Protein AF-A0A5C7T5R3-F1 (afdb_monomer_lite)

Radius of gyration: 26.38 Å; chains: 1; bounding box: 64×57×65 Å

Foldseek 3Di:
DDPDPPPPPPPPVPPPDPLCQLVVLVVVLVVQLVVLVVVLVVVQPDDDDDPSNVVSVVVSVVSNVVSVVSSVVSCVVSDDDDDPVLVVQLVVQLVVLVVQVVVLCVVCPPDDDDPVRVVVSVVSVVVSVVSNVVSVPRD

Structure (mmCIF, N/CA/C/O backbone):
data_AF-A0A5C7T5R3-F1
#
_entry.id   AF-A0A5C7T5R3-F1
#
loop_
_atom_site.group_PDB
_atom_site.id
_atom_site.type_symbol
_atom_site.label_atom_id
_atom_site.label_alt_id
_atom_site.label_comp_id
_atom_site.label_asym_id
_atom_site.label_entity_id
_atom_site.label_seq_id
_atom_site.pdbx_PDB_ins_code
_atom_site.Cartn_x
_atom_site.Cartn_y
_atom_site.Cartn_z
_atom_site.occupancy
_atom_site.B_iso_or_equiv
_atom_site.auth_seq_id
_atom_site.auth_comp_id
_atom_site.auth_asym_id
_atom_site.auth_atom_id
_atom_site.pdbx_PDB_model_num
ATOM 1 N N . MET A 1 1 ? 30.930 -40.591 34.714 1.00 41.31 1 MET A N 1
ATOM 2 C CA . MET A 1 1 ? 31.687 -40.094 33.535 1.00 41.31 1 MET A CA 1
ATOM 3 C C . MET A 1 1 ? 30.887 -40.505 32.301 1.00 41.31 1 MET A C 1
ATOM 5 O O . MET A 1 1 ? 30.618 -41.684 32.199 1.00 41.31 1 MET A O 1
ATOM 9 N N . ASN A 1 2 ? 30.382 -39.694 31.371 1.00 38.47 2 ASN A N 1
ATOM 10 C CA . ASN A 1 2 ? 30.574 -38.295 30.992 1.00 38.47 2 ASN A CA 1
ATOM 11 C C . ASN A 1 2 ? 29.297 -37.845 30.241 1.00 38.47 2 ASN A C 1
ATOM 13 O O . ASN A 1 2 ? 29.101 -38.236 29.095 1.00 38.47 2 ASN A O 1
ATOM 17 N N . LEU A 1 3 ? 28.439 -37.033 30.865 1.00 42.25 3 LEU A N 1
ATOM 18 C CA . LEU A 1 3 ? 27.181 -36.516 30.289 1.00 42.25 3 LEU A CA 1
ATOM 19 C C . LEU A 1 3 ? 27.319 -35.041 29.856 1.00 42.25 3 LEU A C 1
ATOM 21 O O . LEU A 1 3 ? 26.404 -34.244 30.010 1.00 42.25 3 LEU A O 1
ATOM 25 N N . GLN A 1 4 ? 28.498 -34.651 29.358 1.00 46.28 4 GLN A N 1
ATOM 26 C CA . GLN A 1 4 ? 28.887 -33.234 29.255 1.00 46.28 4 GLN A CA 1
ATOM 27 C C . GLN A 1 4 ? 29.254 -32.742 27.846 1.00 46.28 4 GLN A C 1
ATOM 29 O O . GLN A 1 4 ? 29.712 -31.614 27.709 1.00 46.28 4 GLN A O 1
ATOM 34 N N . LYS A 1 5 ? 29.071 -33.541 26.783 1.00 45.97 5 LYS A N 1
ATOM 35 C CA . LYS A 1 5 ? 29.594 -33.189 25.443 1.00 45.97 5 LYS A CA 1
ATOM 36 C C . LYS A 1 5 ? 28.565 -32.854 24.357 1.00 45.97 5 LYS A C 1
ATOM 38 O O . LYS A 1 5 ? 28.975 -32.456 23.275 1.00 45.97 5 LYS A O 1
ATOM 43 N N . PHE A 1 6 ? 27.260 -32.922 24.624 1.00 46.34 6 PHE A N 1
ATOM 44 C CA . PHE A 1 6 ? 26.230 -32.664 23.598 1.00 46.34 6 PHE A CA 1
ATOM 45 C C . PHE A 1 6 ? 25.459 -31.345 23.772 1.00 46.34 6 PHE A C 1
ATOM 47 O O . PHE A 1 6 ? 24.388 -31.178 23.205 1.00 46.34 6 PHE A O 1
ATOM 54 N N . ALA A 1 7 ? 26.004 -30.386 24.525 1.00 45.97 7 ALA A N 1
ATOM 55 C CA . ALA A 1 7 ? 25.340 -29.107 24.807 1.00 45.97 7 ALA A CA 1
ATOM 56 C C . ALA A 1 7 ? 25.956 -27.894 24.077 1.00 45.97 7 ALA A C 1
ATOM 58 O O . ALA A 1 7 ? 25.742 -26.765 24.502 1.00 45.97 7 ALA A O 1
ATOM 59 N N . LEU A 1 8 ? 26.730 -28.092 23.001 1.00 43.97 8 LEU A N 1
ATOM 60 C CA . LEU A 1 8 ? 27.454 -26.993 22.332 1.00 43.97 8 LEU A CA 1
ATOM 61 C C . LEU A 1 8 ? 27.028 -26.688 20.886 1.00 43.97 8 LEU A C 1
ATOM 63 O O . LEU A 1 8 ? 27.616 -25.810 20.269 1.00 43.97 8 LEU A O 1
ATOM 67 N N . PHE A 1 9 ? 25.980 -27.325 20.354 1.00 43.81 9 PHE A N 1
ATOM 68 C CA . PHE A 1 9 ? 25.514 -27.060 18.978 1.00 43.81 9 PHE A CA 1
ATOM 69 C C . PHE A 1 9 ? 24.154 -26.354 18.861 1.00 43.81 9 PHE A C 1
ATOM 71 O O . PHE A 1 9 ? 23.656 -26.180 17.755 1.00 43.81 9 PHE A O 1
ATOM 78 N N . ALA A 1 10 ? 23.561 -25.889 19.966 1.00 44.78 10 ALA A N 1
ATOM 79 C CA . ALA A 1 10 ? 22.243 -25.236 19.940 1.00 44.78 10 ALA A CA 1
ATOM 80 C C . ALA A 1 10 ? 22.276 -23.701 20.099 1.00 44.78 10 ALA A C 1
ATOM 82 O O . ALA A 1 10 ? 21.223 -23.072 20.131 1.00 44.78 10 ALA A O 1
ATOM 83 N N . TRP A 1 11 ? 23.455 -23.074 20.193 1.00 44.53 11 TRP A N 1
ATOM 84 C CA . TRP A 1 11 ? 23.574 -21.626 20.448 1.00 44.53 11 TRP A CA 1
ATOM 85 C C . TRP A 1 11 ? 23.817 -20.758 19.205 1.00 44.53 11 TRP A C 1
ATOM 87 O O . TRP A 1 11 ? 23.849 -19.537 19.311 1.00 44.53 11 TRP A O 1
ATOM 97 N N . ALA A 1 12 ? 23.931 -21.351 18.014 1.00 43.50 12 ALA A N 1
ATOM 98 C CA . ALA A 1 12 ? 24.114 -20.583 16.779 1.00 43.50 12 ALA A CA 1
ATOM 99 C C . ALA A 1 12 ? 22.801 -20.018 16.195 1.00 43.50 12 ALA A C 1
ATOM 101 O O . ALA A 1 12 ? 22.849 -19.163 15.318 1.00 43.50 12 ALA A O 1
ATOM 102 N N . ALA A 1 13 ? 21.631 -20.445 16.685 1.00 46.66 13 ALA A N 1
ATOM 103 C CA . ALA A 1 13 ? 20.333 -19.991 16.168 1.00 46.66 13 ALA A CA 1
ATOM 104 C C . ALA A 1 13 ? 19.802 -18.699 16.827 1.00 46.66 13 ALA A C 1
ATOM 106 O O . ALA A 1 13 ? 18.785 -18.169 16.390 1.00 46.66 13 ALA A O 1
ATOM 107 N N . ALA A 1 14 ? 20.467 -18.184 17.869 1.00 43.00 14 ALA A N 1
ATOM 108 C CA . ALA A 1 14 ? 20.036 -16.983 18.598 1.00 43.00 14 ALA A CA 1
ATOM 109 C C . ALA A 1 14 ? 20.699 -15.684 18.108 1.00 43.00 14 ALA A C 1
ATOM 111 O O . ALA A 1 14 ? 20.299 -14.592 18.511 1.00 43.00 14 ALA A O 1
ATOM 112 N N . LEU A 1 15 ? 21.694 -15.777 17.223 1.00 44.06 15 LEU A N 1
ATOM 113 C CA . LEU A 1 15 ? 22.243 -14.608 16.551 1.00 44.06 15 LEU A CA 1
ATOM 114 C C . LEU A 1 15 ? 21.343 -14.314 15.359 1.00 44.06 15 LEU A C 1
ATOM 116 O O . LEU A 1 15 ? 21.524 -14.865 14.276 1.00 44.06 15 LEU A O 1
ATOM 120 N N . GLY A 1 16 ? 20.330 -13.480 15.595 1.00 45.44 16 GLY A N 1
ATOM 121 C CA . GLY A 1 16 ? 19.544 -12.852 14.545 1.00 45.44 16 GLY A CA 1
ATOM 122 C C . GLY A 1 16 ? 20.467 -12.051 13.635 1.00 45.44 16 GLY A C 1
ATOM 123 O O . GLY A 1 16 ? 20.648 -10.851 13.821 1.00 45.44 16 GLY A O 1
ATOM 124 N N . PHE A 1 17 ? 21.079 -12.722 12.662 1.00 43.69 17 PHE A N 1
ATOM 125 C CA . PHE A 1 17 ? 21.685 -12.046 11.536 1.00 43.69 17 PHE A CA 1
ATOM 126 C C . PHE A 1 17 ? 20.556 -11.281 10.843 1.00 43.69 17 PHE A C 1
ATOM 128 O O . PHE A 1 17 ? 19.528 -11.891 10.520 1.00 43.69 17 PHE A O 1
ATOM 135 N N . PRO A 1 18 ? 20.693 -9.960 10.635 1.00 47.03 18 PRO A N 1
ATOM 136 C CA . PRO A 1 18 ? 19.739 -9.238 9.812 1.00 47.03 18 PRO A CA 1
ATOM 137 C C . PRO A 1 18 ? 19.672 -9.966 8.471 1.00 47.03 18 PRO A C 1
ATOM 139 O O . PRO A 1 18 ? 20.711 -10.330 7.918 1.00 47.03 18 PRO A O 1
ATOM 142 N N . SER A 1 19 ? 18.466 -10.246 7.972 1.00 54.56 19 SER A N 1
ATOM 143 C CA . SER A 1 19 ? 18.321 -10.936 6.695 1.00 54.56 19 SER A CA 1
ATOM 144 C C . SER A 1 19 ? 18.967 -10.073 5.607 1.00 54.56 19 SER A C 1
ATOM 146 O O . SER A 1 19 ? 18.356 -9.125 5.113 1.00 54.56 19 SER A O 1
ATOM 148 N N . LEU A 1 20 ? 20.199 -10.403 5.211 1.00 58.34 20 LEU A N 1
AT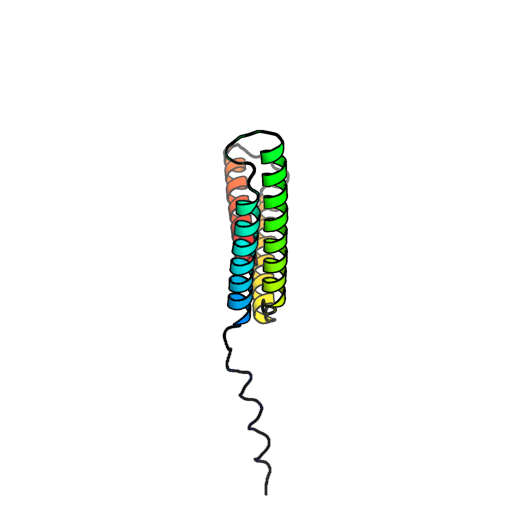OM 149 C CA . LEU A 1 20 ? 20.917 -9.755 4.104 1.00 58.34 20 LEU A CA 1
ATOM 150 C C . LEU A 1 20 ? 20.161 -9.901 2.769 1.00 58.34 20 LEU A C 1
ATOM 152 O O . LEU A 1 20 ? 20.496 -9.260 1.779 1.00 58.34 20 LEU A O 1
ATOM 156 N N . ALA A 1 21 ? 19.112 -10.723 2.754 1.00 61.84 21 ALA A N 1
ATOM 157 C CA . ALA A 1 21 ? 18.262 -10.985 1.614 1.00 61.84 21 ALA A CA 1
ATOM 158 C C . ALA A 1 21 ? 17.378 -9.800 1.185 1.00 61.84 21 ALA A C 1
ATOM 160 O O . ALA A 1 21 ? 17.166 -9.634 -0.010 1.00 61.84 21 ALA A O 1
ATOM 161 N N . GLN A 1 22 ? 16.890 -8.953 2.104 1.00 65.12 22 GLN A N 1
ATOM 162 C CA . GLN A 1 22 ? 16.144 -7.746 1.704 1.00 65.12 22 GLN A CA 1
ATOM 163 C C . GLN A 1 22 ? 17.041 -6.742 0.954 1.00 65.12 22 GLN A C 1
ATOM 165 O O . GLN A 1 22 ? 16.700 -6.414 -0.182 1.00 65.12 22 GLN A O 1
ATOM 170 N N . PRO A 1 23 ? 18.227 -6.371 1.485 1.00 78.81 23 PRO A N 1
ATOM 171 C CA . PRO A 1 23 ? 19.207 -5.577 0.741 1.00 78.81 23 PRO A CA 1
ATOM 172 C C . PRO A 1 23 ? 19.598 -6.188 -0.613 1.00 78.81 23 PRO A C 1
ATOM 174 O O . PRO A 1 23 ? 19.834 -5.460 -1.571 1.00 78.81 23 PRO A O 1
ATOM 177 N N . ALA A 1 24 ? 19.644 -7.521 -0.720 1.00 85.81 24 ALA A N 1
ATOM 178 C CA . ALA A 1 24 ? 19.936 -8.203 -1.980 1.00 85.81 24 ALA A CA 1
ATOM 179 C C . ALA A 1 24 ? 18.781 -8.117 -2.998 1.00 85.81 24 ALA A C 1
ATOM 181 O O . ALA A 1 24 ? 19.038 -7.954 -4.191 1.00 85.81 24 ALA A O 1
ATOM 182 N N . CYS A 1 25 ? 17.520 -8.208 -2.553 1.00 91.19 25 CYS A N 1
ATOM 183 C CA . CYS A 1 25 ? 16.357 -7.991 -3.418 1.00 91.19 25 CYS A CA 1
ATOM 184 C C . CYS A 1 25 ? 16.328 -6.553 -3.953 1.00 91.19 25 CYS A C 1
ATOM 186 O O . CYS A 1 25 ? 16.072 -6.364 -5.140 1.00 91.19 25 CYS A O 1
ATOM 188 N N . ASP A 1 26 ? 16.612 -5.569 -3.094 1.00 90.88 26 ASP A N 1
ATOM 189 C CA . ASP A 1 26 ? 16.646 -4.149 -3.460 1.00 90.88 26 ASP A CA 1
ATOM 190 C C . ASP A 1 26 ? 17.769 -3.873 -4.473 1.00 90.88 26 ASP A C 1
ATOM 192 O O . ASP A 1 26 ? 17.500 -3.395 -5.571 1.00 90.88 26 ASP A O 1
ATOM 196 N N . ALA A 1 27 ? 19.001 -4.311 -4.185 1.00 91.31 27 ALA A N 1
ATOM 197 C CA . ALA A 1 27 ? 20.136 -4.132 -5.094 1.00 91.31 27 ALA A CA 1
ATOM 198 C C . ALA A 1 27 ? 19.919 -4.797 -6.466 1.00 91.31 27 ALA A C 1
ATOM 200 O O . ALA A 1 27 ? 20.334 -4.270 -7.501 1.00 91.31 27 ALA A O 1
ATOM 201 N N . ARG A 1 28 ? 19.257 -5.962 -6.494 1.00 92.19 28 ARG A N 1
ATOM 202 C CA . ARG A 1 28 ? 18.891 -6.628 -7.748 1.00 92.19 28 ARG A CA 1
ATOM 203 C C . ARG A 1 28 ? 17.849 -5.828 -8.528 1.00 92.19 28 ARG A C 1
ATOM 205 O O . ARG A 1 28 ? 17.974 -5.719 -9.745 1.00 92.19 28 ARG A O 1
ATOM 212 N N . ALA A 1 29 ? 16.829 -5.305 -7.852 1.00 94.25 29 ALA A N 1
ATOM 213 C CA . ALA A 1 29 ? 15.795 -4.501 -8.490 1.00 94.25 29 ALA A CA 1
ATOM 214 C C . ALA A 1 29 ? 16.382 -3.221 -9.095 1.00 94.25 29 ALA A C 1
ATOM 216 O O . ALA A 1 29 ? 16.101 -2.935 -10.255 1.00 94.25 29 ALA A O 1
ATOM 217 N N . ASP A 1 30 ? 17.260 -2.527 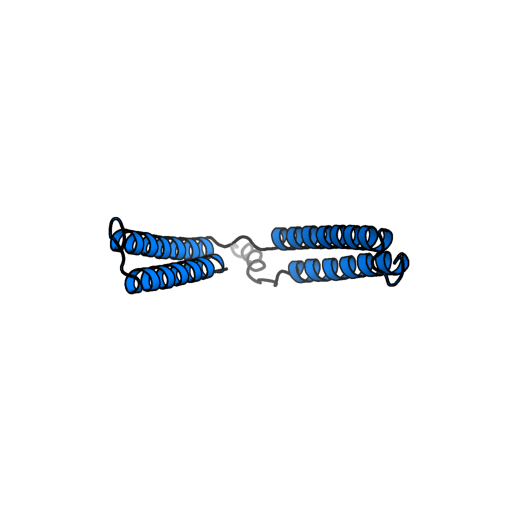-8.367 1.00 94.31 30 ASP A N 1
ATOM 218 C CA . ASP A 1 30 ? 17.947 -1.327 -8.856 1.00 94.31 30 ASP A CA 1
ATOM 219 C C . ASP A 1 30 ? 18.767 -1.629 -10.119 1.00 94.31 30 ASP A C 1
ATOM 221 O O . ASP A 1 30 ? 18.638 -0.943 -11.133 1.00 94.31 30 ASP A O 1
ATOM 225 N N . ALA A 1 31 ? 19.538 -2.722 -10.110 1.00 95.62 31 ALA A N 1
ATOM 226 C CA . ALA A 1 31 ? 20.310 -3.143 -11.276 1.00 95.62 31 ALA A CA 1
ATOM 227 C C . ALA A 1 31 ? 19.425 -3.496 -12.491 1.00 95.62 31 ALA A C 1
ATOM 229 O O . ALA A 1 31 ? 19.790 -3.192 -13.631 1.00 95.62 31 ALA A O 1
ATOM 230 N N . GLU A 1 32 ? 18.269 -4.132 -12.268 1.00 95.44 32 GLU A N 1
ATOM 231 C CA . GLU A 1 32 ? 17.303 -4.457 -13.325 1.00 95.44 32 GLU A CA 1
ATOM 232 C C . GLU A 1 32 ? 16.604 -3.197 -13.870 1.00 95.44 32 GLU A C 1
ATOM 234 O O . GLU A 1 32 ? 16.465 -3.066 -15.088 1.00 95.44 32 GLU A O 1
ATOM 239 N N . VAL A 1 33 ? 16.220 -2.243 -13.011 1.00 96.94 33 VAL A N 1
ATOM 240 C CA . VAL A 1 33 ? 15.666 -0.938 -13.424 1.00 96.94 33 VAL A CA 1
ATOM 241 C C . VAL A 1 33 ? 16.674 -0.175 -14.275 1.00 96.94 33 VAL A C 1
ATOM 243 O O . VAL A 1 33 ? 16.323 0.334 -15.341 1.00 96.94 33 VAL A O 1
ATOM 246 N N . ASP A 1 34 ? 17.931 -0.130 -13.845 1.00 96.50 34 ASP A N 1
ATOM 247 C CA . ASP A 1 34 ? 19.014 0.514 -14.580 1.00 96.50 34 ASP A CA 1
ATOM 248 C C . ASP A 1 34 ? 19.243 -0.133 -15.950 1.00 96.50 34 ASP A C 1
ATOM 250 O O . ASP A 1 34 ? 19.453 0.562 -16.948 1.00 96.50 34 ASP A O 1
ATOM 254 N N . ALA A 1 35 ? 19.193 -1.466 -16.024 1.00 96.00 35 ALA A N 1
ATOM 255 C CA . ALA A 1 35 ? 19.321 -2.195 -17.281 1.00 96.00 35 ALA A CA 1
ATOM 256 C C . ALA A 1 35 ? 18.169 -1.874 -18.246 1.00 96.00 35 ALA A C 1
ATOM 258 O O . ALA A 1 35 ? 18.434 -1.478 -19.382 1.00 96.00 35 ALA A O 1
ATOM 259 N N . VAL A 1 36 ? 16.918 -1.958 -17.776 1.00 96.25 36 VAL A N 1
ATOM 260 C CA . VAL A 1 36 ? 15.720 -1.609 -18.560 1.00 96.25 36 VAL A CA 1
ATOM 261 C C . VAL A 1 36 ? 15.784 -0.153 -19.017 1.00 96.25 36 VAL A C 1
ATOM 263 O O . VAL A 1 36 ? 15.553 0.150 -20.185 1.00 96.25 36 VAL A O 1
ATOM 266 N N . THR A 1 37 ? 16.161 0.765 -18.129 1.00 94.81 37 THR A N 1
ATOM 267 C CA . THR A 1 37 ? 16.247 2.193 -18.456 1.00 94.81 37 THR A CA 1
ATOM 268 C C . THR A 1 37 ? 17.290 2.452 -19.541 1.00 94.81 37 THR A C 1
ATOM 270 O O . THR A 1 37 ? 17.007 3.176 -20.497 1.00 94.81 37 THR A O 1
ATOM 273 N N . ARG A 1 38 ? 18.477 1.833 -19.451 1.00 96.12 38 ARG A N 1
ATOM 274 C CA . ARG A 1 38 ? 19.515 1.943 -20.491 1.00 96.12 38 ARG A CA 1
ATOM 275 C C . ARG A 1 38 ? 19.063 1.359 -21.827 1.00 96.12 38 ARG A C 1
ATOM 277 O O . ARG A 1 38 ? 19.270 1.993 -22.860 1.00 96.12 38 ARG A O 1
ATOM 284 N N . GLU A 1 39 ? 18.434 0.187 -21.810 1.00 95.06 39 GLU A N 1
ATOM 285 C CA . GLU A 1 39 ? 17.912 -0.468 -23.013 1.00 95.06 39 GLU A CA 1
ATOM 286 C C . GLU A 1 39 ? 16.877 0.414 -23.724 1.00 95.06 39 GLU A C 1
ATOM 288 O O . GLU A 1 39 ? 16.979 0.671 -24.924 1.00 95.06 39 GLU A O 1
ATOM 293 N N . PHE A 1 40 ? 15.907 0.944 -22.978 1.00 94.44 40 PHE A N 1
ATOM 294 C CA . PHE A 1 40 ? 14.860 1.791 -23.539 1.00 94.44 40 PHE A CA 1
ATOM 295 C C . PHE A 1 40 ? 15.356 3.176 -23.952 1.00 94.44 40 PHE A C 1
ATOM 297 O O . PHE A 1 40 ? 14.845 3.722 -24.932 1.00 94.44 40 PHE A O 1
ATOM 304 N N . ALA A 1 41 ? 16.360 3.730 -23.268 1.00 92.12 41 ALA A N 1
ATOM 305 C CA . ALA A 1 41 ? 17.005 4.973 -23.677 1.00 92.12 41 ALA A CA 1
ATOM 306 C C . ALA A 1 41 ? 17.698 4.830 -25.042 1.00 92.12 41 ALA A C 1
ATOM 308 O O . ALA A 1 41 ? 17.568 5.721 -25.880 1.00 92.12 41 ALA A O 1
ATOM 309 N N . ALA A 1 42 ? 18.363 3.696 -25.300 1.00 93.00 42 ALA A N 1
ATOM 310 C CA . ALA A 1 42 ? 19.055 3.432 -26.565 1.00 93.00 42 ALA A CA 1
ATOM 311 C C . ALA A 1 42 ? 18.109 3.347 -27.779 1.00 93.00 42 ALA A C 1
ATOM 313 O O . ALA A 1 42 ? 18.516 3.653 -28.897 1.00 93.00 42 ALA A O 1
ATOM 314 N N . ARG A 1 43 ? 16.845 2.965 -27.560 1.00 90.50 43 ARG A N 1
ATOM 315 C CA . ARG A 1 43 ? 15.801 2.856 -28.597 1.00 90.50 43 ARG A CA 1
ATOM 316 C C . ARG A 1 43 ? 14.715 3.928 -28.502 1.00 90.50 43 ARG A C 1
ATOM 318 O O . ARG A 1 43 ? 13.630 3.756 -29.056 1.00 90.50 43 ARG A O 1
ATOM 325 N N . SER A 1 44 ? 14.976 5.007 -27.767 1.00 87.00 44 SER A N 1
ATOM 326 C CA . SER A 1 44 ? 14.019 6.101 -27.615 1.00 87.00 44 SER A CA 1
ATOM 327 C C . SER A 1 44 ? 13.691 6.715 -28.984 1.00 87.00 44 SER A C 1
ATOM 329 O O . SER A 1 44 ? 14.616 7.097 -29.705 1.00 87.00 44 SER A O 1
ATOM 331 N N . PRO A 1 45 ? 12.405 6.871 -29.353 1.00 86.50 45 PRO A N 1
ATOM 332 C CA . PRO A 1 45 ? 12.013 7.467 -30.631 1.00 86.50 45 PRO A CA 1
ATOM 333 C C . PRO A 1 45 ? 12.222 8.998 -30.683 1.00 86.50 45 PRO A C 1
ATOM 335 O O . PRO A 1 45 ? 11.761 9.653 -31.617 1.00 86.50 45 PRO A O 1
ATOM 338 N N . GLY A 1 46 ? 12.938 9.579 -29.710 1.00 81.38 46 GLY A N 1
ATOM 339 C CA . GLY A 1 46 ? 13.211 11.012 -29.604 1.00 81.38 46 GLY A CA 1
ATOM 340 C C . GLY A 1 46 ? 12.157 11.763 -28.787 1.00 81.38 46 GLY A C 1
ATOM 341 O O . GLY A 1 46 ? 11.287 11.176 -28.153 1.00 81.38 46 GLY A O 1
ATOM 342 N N . LYS A 1 47 ? 12.242 13.098 -28.756 1.00 74.00 47 LYS A N 1
ATOM 343 C CA . LYS A 1 47 ? 11.248 13.932 -28.060 1.00 74.00 47 LYS A CA 1
ATOM 344 C C . LYS A 1 47 ? 10.022 14.126 -28.959 1.00 74.00 47 LYS A C 1
ATOM 346 O O . LYS A 1 47 ? 10.143 14.711 -30.030 1.00 74.00 47 LYS A O 1
ATOM 351 N N . GLY A 1 48 ? 8.846 13.685 -28.515 1.00 76.94 48 GLY A N 1
ATOM 352 C CA . GLY A 1 48 ? 7.575 13.903 -29.215 1.00 76.94 48 GLY A CA 1
ATOM 353 C C . GLY A 1 48 ? 6.393 13.232 -28.512 1.00 76.94 48 GLY A C 1
ATOM 354 O O . GLY A 1 48 ? 6.578 12.550 -27.513 1.00 76.94 48 GLY A O 1
ATOM 355 N N . THR A 1 49 ? 5.175 13.418 -29.026 1.00 74.62 49 THR A N 1
ATOM 356 C CA . THR A 1 49 ? 3.931 12.790 -28.518 1.00 74.62 49 THR A CA 1
ATOM 357 C C . THR A 1 49 ? 3.284 11.838 -29.534 1.00 74.62 49 THR A C 1
ATOM 359 O O . THR A 1 49 ? 2.118 11.467 -29.399 1.00 74.62 49 THR A O 1
ATOM 362 N N . GLY A 1 50 ? 4.036 11.441 -30.567 1.00 86.38 50 GLY A N 1
ATOM 363 C CA . GLY A 1 50 ? 3.540 10.599 -31.656 1.00 86.38 50 GLY A CA 1
ATOM 364 C C . GLY A 1 50 ? 3.281 9.137 -31.253 1.00 86.38 50 GLY A C 1
ATOM 365 O O . GLY A 1 50 ? 3.700 8.704 -30.178 1.00 86.38 50 GLY A O 1
ATOM 366 N N . PRO A 1 51 ? 2.646 8.339 -32.132 1.00 90.00 51 PRO A N 1
ATOM 367 C CA . PRO A 1 51 ? 2.299 6.941 -31.849 1.00 90.00 51 PRO A CA 1
ATOM 368 C C . PRO A 1 51 ? 3.493 6.079 -31.409 1.00 90.00 51 PRO A C 1
ATOM 370 O O . PRO A 1 51 ? 3.369 5.285 -30.482 1.00 90.00 51 PRO A O 1
ATOM 373 N N . ALA A 1 52 ? 4.672 6.288 -32.005 1.00 88.56 52 ALA A N 1
ATOM 374 C CA . ALA A 1 52 ? 5.899 5.584 -31.624 1.00 88.56 52 ALA A CA 1
ATOM 375 C C . ALA A 1 52 ? 6.332 5.880 -30.175 1.00 88.56 52 ALA A C 1
ATOM 377 O O . ALA A 1 52 ? 6.765 4.971 -29.472 1.00 88.56 52 ALA A O 1
ATOM 378 N N . GLN A 1 53 ? 6.152 7.120 -29.699 1.00 91.25 53 GLN A N 1
ATOM 379 C CA . GLN A 1 53 ? 6.418 7.480 -28.303 1.00 91.25 53 GLN A CA 1
ATOM 380 C C . GLN A 1 53 ? 5.456 6.760 -27.356 1.00 91.25 53 GLN A C 1
ATOM 382 O O . GLN A 1 53 ? 5.870 6.302 -26.296 1.00 91.25 53 GLN A O 1
ATOM 387 N N . GLN A 1 54 ? 4.174 6.668 -27.719 1.00 91.12 54 GLN A N 1
ATOM 388 C CA . GLN A 1 54 ? 3.160 6.023 -26.881 1.00 91.12 54 GLN A CA 1
ATOM 389 C C . GLN A 1 54 ? 3.425 4.522 -26.734 1.00 91.12 54 GLN A C 1
ATOM 391 O O . GLN A 1 54 ? 3.356 4.000 -25.623 1.00 91.12 54 GLN A O 1
ATOM 396 N N . VAL A 1 55 ? 3.780 3.847 -27.833 1.00 93.38 55 VAL A N 1
ATOM 397 C CA . VAL A 1 55 ? 4.165 2.427 -27.816 1.00 93.38 55 VAL A CA 1
ATOM 398 C C . VAL A 1 55 ? 5.420 2.226 -26.969 1.00 93.38 55 VAL A C 1
ATOM 400 O O . VAL A 1 55 ? 5.394 1.429 -26.035 1.00 93.38 55 VAL A O 1
ATOM 403 N N . TRP A 1 56 ? 6.473 3.014 -27.208 1.00 94.06 56 TRP A N 1
ATOM 404 C CA . TRP A 1 56 ? 7.707 2.962 -26.417 1.00 94.06 56 TRP A CA 1
ATOM 405 C C . TRP A 1 56 ? 7.454 3.182 -24.916 1.00 94.06 56 TRP A C 1
ATOM 407 O O . TRP A 1 56 ? 7.965 2.433 -24.086 1.00 94.06 56 TRP A O 1
ATOM 417 N N . ALA A 1 57 ? 6.638 4.177 -24.553 1.00 92.12 57 ALA A N 1
ATOM 418 C CA . ALA A 1 57 ? 6.330 4.493 -23.159 1.00 92.12 57 ALA A CA 1
ATOM 419 C C . ALA A 1 57 ? 5.521 3.379 -22.484 1.00 92.12 57 ALA A C 1
ATOM 421 O O . ALA A 1 57 ? 5.765 3.057 -21.320 1.00 92.12 57 ALA A O 1
ATOM 422 N N . LYS A 1 58 ? 4.577 2.775 -23.214 1.00 94.75 58 LYS A N 1
ATOM 423 C CA . LYS A 1 58 ? 3.804 1.628 -22.737 1.00 94.75 58 LYS A CA 1
ATOM 424 C C . LYS A 1 58 ? 4.710 0.424 -22.485 1.00 94.75 58 LYS A C 1
ATOM 426 O O . LYS A 1 58 ? 4.661 -0.145 -21.401 1.00 94.75 58 LYS A O 1
ATOM 431 N N . GLU A 1 59 ? 5.566 0.082 -23.442 1.00 95.81 59 GLU A N 1
ATOM 432 C CA . GLU A 1 59 ? 6.515 -1.025 -23.296 1.00 95.81 59 GLU A CA 1
ATOM 433 C C . GLU A 1 59 ? 7.491 -0.788 -22.133 1.00 95.81 59 GLU A C 1
ATOM 435 O O . GLU A 1 59 ? 7.789 -1.715 -21.380 1.00 95.81 59 GLU A O 1
ATOM 440 N N . LEU A 1 60 ? 7.959 0.453 -21.939 1.00 95.38 60 LEU A N 1
ATOM 441 C CA . LEU A 1 60 ? 8.829 0.809 -20.814 1.00 95.38 60 LEU A CA 1
ATOM 442 C C . LEU A 1 60 ? 8.104 0.595 -19.489 1.00 95.38 60 LEU A C 1
ATOM 444 O O . LEU A 1 60 ? 8.657 0.016 -18.556 1.00 95.38 60 LEU A O 1
ATOM 448 N N . HIS A 1 61 ? 6.855 1.047 -19.411 1.00 96.38 61 HIS A N 1
ATOM 449 C CA . HIS A 1 61 ? 6.030 0.858 -18.230 1.00 96.38 61 HIS A CA 1
ATOM 450 C C . HIS A 1 61 ? 5.825 -0.627 -17.913 1.00 96.38 61 HIS A C 1
ATOM 452 O O . HIS A 1 61 ? 6.005 -1.029 -16.767 1.00 96.38 61 HIS A O 1
ATOM 458 N N . GLU A 1 62 ? 5.504 -1.449 -18.913 1.00 97.50 62 GLU A N 1
ATOM 459 C CA . GLU A 1 62 ? 5.336 -2.898 -18.751 1.00 97.50 62 GLU A CA 1
ATOM 460 C C . GLU A 1 62 ? 6.633 -3.575 -18.281 1.00 97.50 62 GLU A C 1
ATOM 462 O O . GLU A 1 62 ? 6.609 -4.386 -17.351 1.00 97.50 62 GLU A O 1
ATOM 467 N N . ALA A 1 63 ? 7.780 -3.195 -18.850 1.00 96.31 63 ALA A N 1
ATOM 468 C CA . ALA A 1 63 ? 9.081 -3.709 -18.430 1.00 96.31 63 ALA A CA 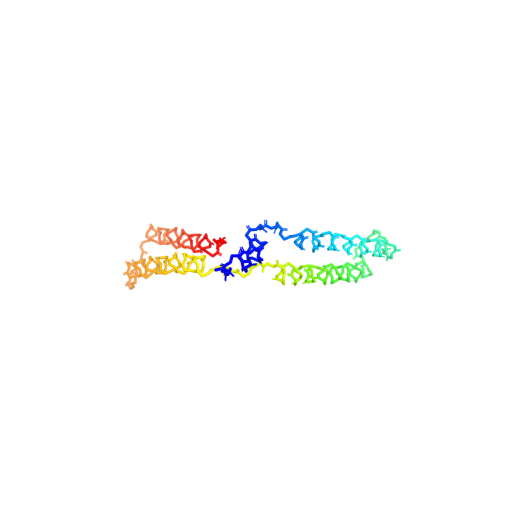1
ATOM 469 C C . ALA A 1 63 ? 9.399 -3.346 -16.969 1.00 96.31 63 ALA A C 1
ATOM 471 O O . ALA A 1 63 ? 9.792 -4.215 -16.185 1.00 96.31 63 ALA A O 1
ATOM 472 N N . LEU A 1 64 ? 9.173 -2.089 -16.571 1.00 97.00 64 LEU A N 1
ATOM 473 C CA . LEU A 1 64 ? 9.376 -1.632 -15.193 1.00 97.00 64 LEU A CA 1
ATOM 474 C C . LEU A 1 64 ? 8.394 -2.289 -14.214 1.00 97.00 64 LEU A C 1
ATOM 476 O O . LEU A 1 64 ? 8.791 -2.668 -13.111 1.00 97.00 64 LEU A O 1
ATOM 480 N N . GLN A 1 65 ? 7.135 -2.496 -14.612 1.00 97.38 65 GLN A N 1
ATOM 481 C CA . GLN A 1 65 ? 6.177 -3.253 -13.805 1.00 97.38 65 GLN A CA 1
ATOM 482 C C . GLN A 1 65 ? 6.645 -4.692 -13.575 1.00 97.38 65 GLN A C 1
ATOM 484 O O . GLN A 1 65 ? 6.531 -5.200 -12.459 1.00 97.38 65 GLN A O 1
ATOM 489 N N . ALA A 1 66 ? 7.204 -5.350 -14.593 1.00 97.06 66 ALA A N 1
ATOM 490 C CA . ALA A 1 66 ? 7.723 -6.704 -14.444 1.00 97.06 66 ALA A CA 1
ATOM 491 C C . ALA A 1 66 ? 8.907 -6.763 -13.459 1.00 97.06 66 ALA A C 1
ATOM 493 O O . ALA A 1 66 ? 8.995 -7.708 -12.671 1.00 97.06 66 ALA A O 1
ATOM 494 N N . VAL A 1 67 ? 9.789 -5.754 -13.459 1.00 96.25 67 VAL A N 1
ATOM 495 C CA . VAL A 1 67 ? 10.853 -5.620 -12.443 1.00 96.25 67 VAL A CA 1
ATOM 496 C C . VAL A 1 67 ? 10.245 -5.463 -11.047 1.00 96.25 67 VAL A C 1
ATOM 498 O O . VAL A 1 67 ? 10.605 -6.210 -10.138 1.00 96.25 67 VAL A O 1
ATOM 501 N N . ALA A 1 68 ? 9.268 -4.566 -10.882 1.00 94.38 68 ALA A N 1
ATOM 502 C CA . ALA A 1 68 ? 8.598 -4.338 -9.601 1.00 94.38 68 ALA A CA 1
ATOM 503 C C . ALA A 1 68 ? 7.908 -5.605 -9.059 1.00 94.38 68 ALA A C 1
ATOM 505 O O . ALA A 1 68 ? 8.014 -5.914 -7.874 1.00 94.38 68 ALA A O 1
ATOM 506 N N . GLN A 1 69 ? 7.256 -6.393 -9.920 1.00 96.75 69 GLN A N 1
ATOM 507 C CA . GLN A 1 69 ? 6.636 -7.662 -9.523 1.00 96.75 69 GLN A CA 1
ATOM 508 C C . GLN A 1 69 ? 7.668 -8.688 -9.035 1.00 96.75 69 GLN A C 1
ATOM 510 O O . GLN A 1 69 ? 7.440 -9.364 -8.030 1.00 96.75 69 GLN A O 1
ATOM 515 N N . ARG A 1 70 ? 8.818 -8.803 -9.716 1.00 94.56 70 ARG A N 1
ATOM 516 C CA . ARG A 1 70 ? 9.911 -9.691 -9.285 1.00 94.56 70 ARG A CA 1
ATOM 517 C C . ARG A 1 70 ? 10.536 -9.229 -7.974 1.00 94.56 70 ARG A C 1
ATOM 519 O O . ARG A 1 70 ? 10.843 -10.065 -7.123 1.00 94.56 70 ARG A O 1
ATOM 526 N N . HIS A 1 71 ? 10.701 -7.920 -7.801 1.00 95.19 71 HIS A N 1
ATOM 527 C CA . HIS A 1 71 ? 11.187 -7.324 -6.560 1.00 95.19 71 HIS A CA 1
ATOM 528 C C . HIS A 1 71 ? 10.257 -7.638 -5.388 1.00 95.19 71 HIS A C 1
ATOM 530 O O . HIS A 1 71 ? 10.711 -8.179 -4.381 1.00 95.19 71 HIS A O 1
ATOM 536 N N .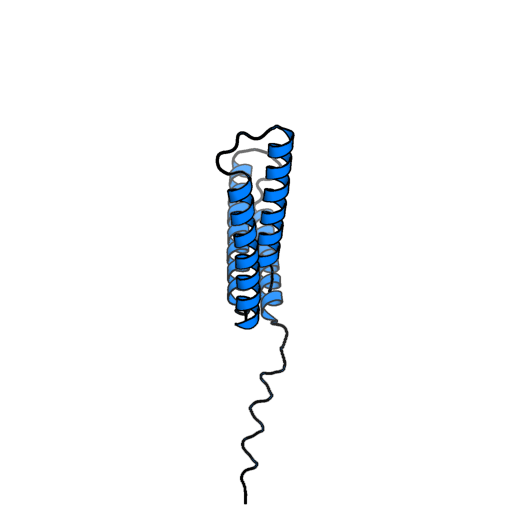 GLU A 1 72 ? 8.954 -7.412 -5.551 1.00 92.44 72 GLU A N 1
ATOM 537 C CA . GLU A 1 72 ? 7.947 -7.708 -4.529 1.00 92.44 72 GLU A CA 1
ATOM 538 C C . GLU A 1 72 ? 7.918 -9.203 -4.183 1.00 92.44 72 GLU A C 1
ATOM 540 O O . GLU A 1 72 ? 7.915 -9.579 -3.010 1.00 92.44 72 GLU A O 1
ATOM 545 N N . ALA A 1 73 ? 7.984 -10.079 -5.191 1.00 92.62 73 ALA A N 1
ATOM 546 C CA . ALA A 1 73 ? 8.072 -11.522 -4.981 1.00 92.62 73 ALA A CA 1
ATOM 547 C C . ALA A 1 73 ? 9.334 -11.919 -4.195 1.00 92.62 73 ALA A C 1
ATOM 549 O O . ALA A 1 73 ? 9.245 -12.708 -3.251 1.00 92.62 73 ALA A O 1
ATOM 550 N N . CYS A 1 74 ? 10.493 -11.340 -4.533 1.00 92.44 74 CYS A N 1
ATOM 551 C CA . CYS A 1 74 ? 11.743 -11.547 -3.802 1.00 92.44 74 CYS A CA 1
ATOM 552 C C . CYS A 1 74 ? 11.605 -11.088 -2.347 1.00 92.44 74 CYS A C 1
ATOM 554 O O . CYS A 1 74 ? 11.908 -11.849 -1.426 1.00 92.44 74 CYS A O 1
ATOM 556 N N . ARG A 1 75 ? 11.093 -9.875 -2.116 1.00 89.75 75 ARG A N 1
ATOM 557 C CA . ARG A 1 75 ? 10.901 -9.333 -0.765 1.00 89.75 75 ARG A CA 1
ATOM 558 C C . ARG A 1 75 ? 9.950 -10.189 0.054 1.00 89.75 75 ARG A C 1
ATOM 560 O O . ARG A 1 75 ? 10.252 -10.482 1.208 1.00 89.75 75 ARG A O 1
ATOM 567 N N . LYS A 1 76 ? 8.838 -10.631 -0.532 1.00 86.69 76 LYS A N 1
ATOM 568 C CA . LYS A 1 76 ? 7.857 -11.492 0.136 1.00 86.69 76 LYS A CA 1
ATOM 569 C C . LYS A 1 76 ? 8.449 -12.849 0.505 1.00 86.69 76 LYS A C 1
ATOM 571 O O . LYS A 1 76 ? 8.259 -13.290 1.632 1.00 86.69 76 LYS A O 1
ATOM 576 N N . ALA A 1 77 ? 9.198 -13.476 -0.402 1.00 86.81 77 ALA A N 1
ATOM 577 C CA . ALA A 1 77 ? 9.870 -14.750 -0.139 1.00 86.81 77 ALA A CA 1
ATOM 578 C C . ALA A 1 77 ? 10.930 -14.646 0.971 1.00 86.81 77 ALA A C 1
ATOM 580 O O . ALA A 1 77 ? 11.160 -15.609 1.695 1.00 86.81 77 ALA A O 1
ATOM 581 N N . ASN A 1 78 ? 11.548 -13.472 1.120 1.00 85.50 78 ASN A N 1
ATOM 582 C CA . ASN A 1 78 ? 12.593 -13.212 2.108 1.00 85.50 78 ASN A CA 1
ATOM 583 C C . ASN A 1 78 ? 12.093 -12.486 3.365 1.00 85.50 78 ASN A C 1
ATOM 585 O O . ASN A 1 78 ? 12.890 -12.163 4.243 1.00 85.50 78 ASN A O 1
ATOM 589 N N . THR A 1 79 ? 10.791 -12.211 3.469 1.00 82.12 79 THR A N 1
ATOM 590 C CA . THR A 1 79 ? 10.205 -11.640 4.683 1.00 82.12 79 THR A CA 1
ATOM 591 C C . THR A 1 79 ? 9.966 -12.773 5.679 1.00 82.12 79 THR A C 1
ATOM 593 O O . THR A 1 79 ? 9.236 -13.710 5.351 1.00 82.12 79 THR A O 1
ATOM 596 N N . PRO A 1 80 ? 10.551 -12.715 6.891 1.00 81.88 80 PRO A N 1
ATOM 597 C CA . PRO A 1 80 ? 10.304 -13.726 7.907 1.00 81.88 80 PRO A CA 1
ATOM 598 C C . PRO A 1 80 ? 8.810 -13.832 8.212 1.00 81.88 80 PRO A C 1
ATOM 600 O O . PRO A 1 80 ? 8.116 -12.818 8.322 1.00 81.88 80 PRO A O 1
ATOM 603 N N . ALA A 1 81 ? 8.317 -15.060 8.374 1.00 82.56 81 ALA A N 1
ATOM 604 C CA . ALA A 1 81 ? 6.960 -15.266 8.853 1.00 82.56 81 ALA A CA 1
ATOM 605 C C . ALA A 1 81 ? 6.806 -14.642 10.256 1.00 82.56 81 ALA A C 1
ATOM 607 O O . ALA A 1 81 ? 7.727 -14.753 11.074 1.00 82.56 81 ALA A O 1
ATOM 608 N N . PRO A 1 82 ? 5.665 -14.000 10.558 1.00 83.81 82 PRO A N 1
ATOM 609 C CA . PRO A 1 82 ? 5.422 -13.460 11.886 1.00 83.81 82 PRO A CA 1
ATOM 610 C C . PRO A 1 82 ? 5.407 -14.588 12.920 1.00 83.81 82 PRO A C 1
ATOM 612 O O . PRO A 1 82 ? 4.866 -15.672 12.692 1.00 83.81 82 PRO A O 1
ATOM 615 N N . THR A 1 83 ? 5.981 -14.323 14.088 1.00 89.38 83 THR A N 1
ATOM 616 C CA . THR A 1 83 ? 5.921 -15.237 15.232 1.00 89.38 83 THR A CA 1
ATOM 617 C C . THR A 1 83 ? 4.481 -15.407 15.725 1.00 89.38 83 THR A C 1
ATOM 619 O O . THR A 1 83 ? 3.609 -14.564 15.485 1.00 89.38 83 THR A O 1
ATOM 622 N N . ALA A 1 84 ? 4.222 -16.472 16.489 1.00 90.69 84 ALA A N 1
ATOM 623 C CA . ALA A 1 84 ? 2.926 -16.676 17.138 1.00 90.69 84 ALA A CA 1
ATOM 624 C C . ALA A 1 84 ? 2.545 -15.489 18.044 1.00 90.69 84 ALA A C 1
ATOM 626 O O . ALA A 1 84 ? 1.404 -15.039 18.023 1.00 90.69 84 ALA A O 1
ATOM 627 N N . ALA A 1 85 ? 3.512 -14.917 18.772 1.00 90.88 85 ALA A N 1
ATOM 628 C CA . ALA A 1 85 ? 3.286 -13.754 19.629 1.00 90.88 85 ALA A CA 1
ATOM 629 C C . ALA A 1 85 ? 2.964 -12.476 18.833 1.00 90.88 85 ALA A C 1
ATOM 631 O O . ALA A 1 85 ? 2.141 -11.668 19.260 1.00 90.88 85 ALA A O 1
ATOM 632 N N . GLN A 1 86 ? 3.598 -12.266 17.675 1.00 90.50 86 GLN A N 1
ATOM 633 C CA . GLN A 1 86 ? 3.251 -11.164 16.766 1.00 90.50 86 GLN A CA 1
ATOM 634 C C . GLN A 1 86 ? 1.841 -11.340 16.200 1.00 90.50 86 GLN A C 1
ATOM 636 O O . GLN A 1 86 ? 1.035 -10.415 16.259 1.00 90.50 86 GLN A O 1
ATOM 641 N N . THR A 1 87 ? 1.521 -12.554 15.753 1.00 90.69 87 THR A N 1
ATOM 642 C CA . THR A 1 87 ? 0.192 -12.916 15.248 1.00 90.69 87 THR A CA 1
ATOM 643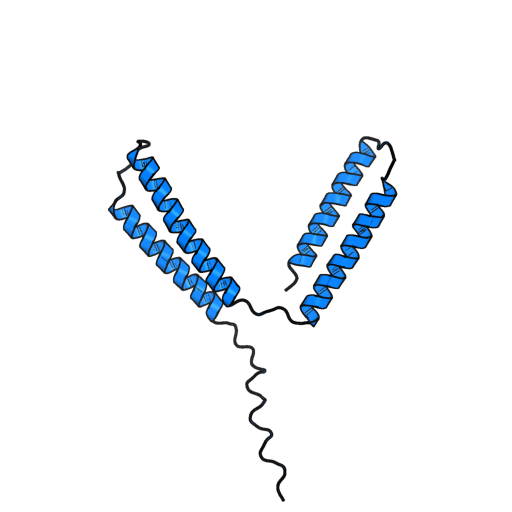 C C . THR A 1 87 ? -0.884 -12.680 16.308 1.00 90.69 87 THR A C 1
ATOM 645 O O . THR A 1 87 ? -1.839 -11.955 16.056 1.00 90.69 87 THR A O 1
ATOM 648 N N . GLN A 1 88 ? -0.686 -13.181 17.529 1.00 93.56 88 GLN A N 1
ATOM 649 C CA . GLN A 1 88 ? -1.638 -13.016 18.627 1.00 93.56 88 GLN A CA 1
ATOM 650 C C . GLN A 1 88 ? -1.856 -11.544 19.008 1.00 93.56 88 GLN A C 1
ATOM 652 O O . GLN A 1 88 ? -2.990 -11.138 19.255 1.00 93.56 88 GLN A O 1
ATOM 657 N N . ARG A 1 89 ? -0.792 -10.728 19.045 1.00 93.44 89 ARG A N 1
ATOM 658 C CA . ARG A 1 89 ? -0.914 -9.284 19.318 1.00 93.44 89 ARG A CA 1
ATOM 659 C C . ARG A 1 89 ? -1.727 -8.574 18.240 1.00 93.44 89 ARG A C 1
ATOM 661 O O . ARG A 1 89 ? -2.644 -7.823 18.569 1.00 93.44 89 ARG A O 1
ATOM 668 N N . ARG A 1 90 ? -1.424 -8.846 16.968 1.00 94.50 90 ARG A N 1
ATOM 669 C CA . ARG A 1 90 ? -2.158 -8.291 15.828 1.00 94.50 90 ARG A CA 1
ATOM 670 C C . ARG A 1 90 ? -3.630 -8.692 15.871 1.00 94.50 90 ARG A C 1
ATOM 672 O O . ARG A 1 90 ? -4.497 -7.831 15.757 1.00 94.50 90 ARG A O 1
ATOM 679 N N . ASP A 1 91 ? -3.912 -9.975 16.060 1.00 95.06 91 ASP A N 1
ATOM 680 C CA . ASP A 1 91 ? -5.278 -10.497 16.043 1.00 95.06 91 ASP A CA 1
ATOM 681 C C . ASP A 1 91 ? -6.085 -9.946 17.233 1.00 95.06 91 ASP A C 1
ATOM 683 O O . ASP A 1 91 ? -7.211 -9.488 17.053 1.00 95.06 91 ASP A O 1
ATOM 687 N N . GLY A 1 92 ? -5.474 -9.829 18.418 1.00 96.75 92 GLY A N 1
ATOM 688 C CA . GLY A 1 92 ? -6.090 -9.161 19.569 1.00 96.75 92 GLY A CA 1
ATOM 689 C C . GLY A 1 92 ? -6.399 -7.675 19.329 1.00 96.75 92 GLY A C 1
ATOM 690 O O . GLY A 1 92 ? -7.448 -7.188 19.759 1.00 96.75 92 GLY A O 1
ATOM 691 N N . CYS A 1 93 ? -5.523 -6.960 18.612 1.00 97.19 93 CYS A N 1
ATOM 692 C CA . CYS A 1 93 ? -5.746 -5.571 18.191 1.00 97.19 93 CYS A CA 1
ATOM 693 C C . CYS A 1 93 ? -6.939 -5.465 17.228 1.00 97.19 93 CYS A C 1
ATOM 695 O O . CYS A 1 93 ? -7.835 -4.643 17.432 1.00 97.19 93 CYS A O 1
ATOM 697 N N . LEU A 1 94 ? -6.991 -6.341 16.218 1.00 97.25 94 LEU A N 1
ATOM 698 C CA . LEU A 1 94 ? -8.081 -6.388 15.239 1.00 97.25 94 LEU A CA 1
ATOM 699 C C . LEU A 1 94 ? -9.421 -6.746 15.889 1.00 97.25 94 LEU A C 1
ATOM 701 O O . LEU A 1 94 ? -10.430 -6.113 15.586 1.00 97.25 94 LEU A O 1
ATOM 705 N N . ASP A 1 95 ? -9.435 -7.690 16.827 1.00 97.88 95 ASP A N 1
ATOM 706 C CA . ASP A 1 95 ? -10.637 -8.053 17.578 1.00 97.88 95 ASP A CA 1
ATOM 707 C C . ASP A 1 95 ? -11.136 -6.904 18.459 1.00 97.88 95 ASP A C 1
ATOM 709 O O . ASP A 1 95 ? -12.343 -6.672 18.568 1.00 97.88 95 ASP A O 1
ATOM 713 N N . ALA A 1 96 ? -10.225 -6.156 19.088 1.00 97.50 96 ALA A N 1
ATOM 714 C CA . ALA A 1 96 ? -10.589 -4.970 19.855 1.00 97.50 96 ALA A CA 1
ATOM 715 C C . ALA A 1 96 ? -11.181 -3.877 18.956 1.00 97.50 96 ALA A C 1
ATOM 717 O O . ALA A 1 96 ? -12.232 -3.329 19.283 1.00 97.50 96 ALA A O 1
ATOM 718 N N . ASN A 1 97 ? -10.555 -3.599 17.812 1.00 97.94 97 ASN A N 1
ATOM 719 C CA . ASN A 1 97 ? -11.052 -2.636 16.832 1.00 97.94 97 ASN A CA 1
ATOM 720 C C . ASN A 1 97 ? -12.417 -3.056 16.251 1.00 97.94 97 ASN A C 1
ATOM 722 O O . ASN A 1 97 ? -13.327 -2.234 16.168 1.00 97.94 97 ASN A O 1
ATOM 726 N N . ARG A 1 98 ? -12.623 -4.349 15.963 1.00 97.81 98 ARG A N 1
ATOM 727 C CA . ARG A 1 98 ? -13.925 -4.890 15.538 1.00 97.81 98 ARG A CA 1
ATOM 728 C C . ARG A 1 98 ? -15.020 -4.637 16.572 1.00 97.81 98 ARG A C 1
ATOM 730 O O . ARG A 1 98 ? -16.095 -4.172 16.210 1.00 97.81 98 ARG A O 1
ATOM 737 N N . ARG A 1 99 ? -14.744 -4.873 17.860 1.00 98.12 99 ARG A N 1
ATOM 738 C CA . ARG A 1 99 ? -15.705 -4.567 18.936 1.00 98.12 99 ARG A CA 1
ATOM 739 C C . ARG A 1 99 ? -16.066 -3.079 18.987 1.00 98.12 99 ARG A C 1
ATOM 741 O O . ARG A 1 99 ? -17.197 -2.751 19.338 1.00 98.12 99 ARG A O 1
ATOM 748 N N . GLN A 1 100 ? -15.135 -2.187 18.640 1.00 97.44 100 GLN A N 1
ATOM 749 C CA . GLN A 1 100 ? -15.416 -0.752 18.555 1.00 97.44 100 GLN A CA 1
ATOM 750 C C . GLN A 1 100 ? -16.307 -0.408 17.356 1.00 97.44 100 GLN A C 1
ATOM 752 O O . GLN A 1 100 ? -17.257 0.353 17.527 1.00 97.44 100 GLN A O 1
ATOM 757 N N . PHE A 1 101 ? -16.070 -1.013 16.186 1.00 97.69 101 PHE A N 1
ATOM 758 C CA . PHE A 1 101 ? -16.980 -0.898 15.041 1.00 97.69 101 PHE A CA 1
ATOM 759 C C . PHE A 1 101 ? -18.389 -1.392 15.388 1.00 97.69 101 PHE A C 1
ATOM 761 O O . PHE A 1 101 ? -19.348 -0.655 15.191 1.00 97.69 101 PHE A O 1
ATOM 768 N N . ASP A 1 102 ? -18.517 -2.572 16.004 1.00 97.69 102 ASP A N 1
ATOM 769 C CA . ASP A 1 102 ? -19.819 -3.116 16.413 1.00 97.69 102 ASP A CA 1
ATOM 770 C C . ASP A 1 102 ? -20.542 -2.186 17.409 1.00 97.69 102 ASP A C 1
ATOM 772 O O . ASP A 1 102 ? -21.766 -2.039 17.374 1.00 97.69 102 ASP A O 1
ATOM 776 N N . ALA A 1 103 ? -19.799 -1.556 18.325 1.00 96.81 103 ALA A N 1
ATOM 777 C CA . ALA A 1 103 ? -20.351 -0.602 19.284 1.00 96.81 103 ALA A CA 1
ATOM 778 C C . ALA A 1 103 ? -20.782 0.715 18.617 1.00 96.81 103 ALA A C 1
ATOM 780 O O . ALA A 1 103 ? -21.822 1.270 18.982 1.00 96.81 103 ALA A O 1
ATOM 781 N N . MET A 1 104 ? -20.004 1.205 17.648 1.00 96.19 104 MET A N 1
ATOM 782 C CA . MET A 1 104 ? -20.342 2.375 16.838 1.00 96.19 104 MET A CA 1
ATOM 783 C C . MET A 1 104 ? -21.608 2.103 16.022 1.00 96.19 104 MET A C 1
ATOM 785 O O . MET A 1 104 ? -22.565 2.871 16.116 1.00 96.19 104 MET A O 1
ATOM 789 N N . ASP A 1 105 ? -21.659 0.986 15.297 1.00 94.75 105 ASP A N 1
ATOM 790 C CA . ASP A 1 105 ? -22.809 0.610 14.474 1.00 94.75 105 ASP A CA 1
ATOM 791 C C . ASP A 1 105 ? -24.078 0.529 15.320 1.00 94.75 105 ASP A C 1
ATOM 793 O O . ASP A 1 105 ? -25.066 1.184 14.997 1.00 94.75 105 ASP A O 1
ATOM 797 N N . LYS A 1 106 ? -24.038 -0.146 16.477 1.00 96.06 106 LYS A N 1
ATOM 798 C CA . LYS A 1 106 ? -25.177 -0.193 17.414 1.00 96.06 106 LYS A CA 1
ATOM 799 C C . LYS A 1 106 ? -25.642 1.188 17.884 1.00 96.06 106 LYS A C 1
ATOM 801 O O . LYS A 1 106 ? -26.830 1.372 18.132 1.00 96.06 106 LYS A O 1
ATOM 806 N N . ARG A 1 107 ? -24.736 2.162 18.024 1.00 94.44 107 ARG A N 1
ATOM 807 C CA . ARG A 1 107 ? -25.071 3.524 18.479 1.00 94.44 107 ARG A CA 1
ATOM 808 C C . ARG A 1 107 ? -25.868 4.309 17.437 1.00 94.44 107 ARG A C 1
ATOM 810 O O . ARG A 1 107 ? -26.693 5.146 17.814 1.00 94.44 107 ARG A O 1
ATOM 817 N N . TYR A 1 108 ? -25.612 4.073 16.153 1.00 93.88 108 TYR A N 1
ATOM 818 C CA . TYR A 1 108 ? -26.227 4.819 15.049 1.00 93.88 108 TYR A CA 1
ATOM 819 C C . TYR A 1 108 ? -27.274 4.005 14.267 1.00 93.88 108 TYR A C 1
ATOM 821 O O . TYR A 1 108 ? -28.038 4.580 13.493 1.00 93.88 108 TYR A O 1
ATOM 829 N N . GLN A 1 109 ? -27.359 2.690 14.484 1.00 93.50 109 GLN A N 1
ATOM 830 C CA . GLN A 1 109 ? -28.269 1.791 13.775 1.00 93.50 109 GLN A CA 1
ATOM 831 C C . GLN A 1 109 ? -29.735 2.223 13.904 1.00 93.50 109 GLN A C 1
ATOM 833 O O . GLN A 1 109 ? -30.245 2.447 15.000 1.00 93.50 109 GLN A O 1
ATOM 838 N N . GLY A 1 110 ? -30.427 2.300 12.763 1.00 90.94 110 GLY A N 1
ATOM 839 C CA . GLY A 1 110 ? -31.865 2.586 12.701 1.00 90.94 110 GLY A CA 1
ATOM 840 C C . GLY A 1 110 ? -32.254 4.016 13.087 1.00 90.94 110 GLY A C 1
ATOM 841 O O . GLY A 1 110 ? -33.442 4.319 13.171 1.00 90.94 110 GLY A O 1
ATOM 842 N N . ARG A 1 111 ? -31.280 4.904 13.319 1.00 91.69 111 ARG A N 1
ATOM 843 C CA . ARG A 1 111 ? -31.520 6.299 13.693 1.00 91.69 111 ARG A CA 1
ATOM 844 C C . ARG A 1 111 ? -31.436 7.199 12.466 1.00 91.69 111 ARG A C 1
ATOM 846 O O . ARG A 1 111 ? -30.573 7.030 11.611 1.00 91.69 111 ARG A O 1
ATOM 853 N N . THR A 1 112 ? -32.304 8.206 12.414 1.00 93.81 112 THR A N 1
ATOM 854 C CA . THR A 1 112 ? -32.112 9.333 11.494 1.00 93.81 112 THR A CA 1
ATOM 855 C C . THR A 1 112 ? -31.101 10.281 12.125 1.00 93.81 112 THR A C 1
ATOM 857 O O . THR A 1 112 ? -31.351 10.805 13.207 1.00 93.81 112 THR A O 1
ATOM 860 N N . LEU A 1 113 ? -29.951 10.461 11.476 1.00 94.62 113 LEU A N 1
ATOM 861 C CA . LEU A 1 113 ? -28.850 11.261 12.006 1.00 94.62 113 LEU A CA 1
ATOM 862 C C . LEU A 1 113 ? -28.954 12.712 11.540 1.00 94.62 113 LEU A C 1
ATOM 864 O O . LEU A 1 113 ? -29.079 12.983 10.341 1.00 94.62 113 LEU A O 1
ATOM 868 N N . SER A 1 114 ? -28.819 13.648 12.474 1.00 96.38 114 SER A N 1
ATOM 869 C CA . SER A 1 114 ? -28.591 15.059 12.155 1.00 96.38 114 SER A CA 1
ATOM 870 C C . SER A 1 114 ? -27.272 15.256 11.393 1.00 96.38 114 SER A C 1
ATOM 872 O O . SER A 1 114 ? -26.393 14.395 11.396 1.00 96.38 114 SER A O 1
ATOM 874 N N . PHE A 1 115 ? -27.084 16.418 10.761 1.00 96.25 115 PHE A N 1
ATOM 875 C CA . PHE A 1 115 ? -25.831 16.740 10.061 1.00 96.25 115 PHE A CA 1
ATOM 876 C C . PHE A 1 115 ? -24.592 16.639 10.971 1.00 96.25 115 PHE A C 1
ATOM 878 O O . PHE A 1 115 ? -23.531 16.161 10.553 1.00 96.25 115 PHE A O 1
ATOM 885 N N . GLN A 1 116 ? -24.735 17.057 12.232 1.00 96.19 116 GLN A N 1
ATOM 886 C CA . GLN A 1 116 ? -23.670 16.959 13.224 1.00 96.19 116 GLN A CA 1
ATOM 887 C C . GLN A 1 116 ? -23.355 15.494 13.550 1.00 96.19 116 GLN A C 1
ATOM 889 O O . GLN A 1 116 ? -22.188 15.108 13.532 1.00 96.19 116 GLN A O 1
ATOM 894 N N . GLU A 1 117 ? -24.377 14.662 13.762 1.00 94.81 117 GLU A N 1
ATOM 895 C CA . GLU A 1 117 ? -24.201 13.227 14.023 1.00 94.81 117 GLU A CA 1
ATOM 896 C C . GLU A 1 117 ? -23.623 12.481 12.816 1.00 94.81 117 GLU A C 1
ATOM 898 O O . GLU A 1 117 ? -22.774 11.614 12.991 1.00 94.81 117 GLU A O 1
ATOM 903 N N . GLN A 1 118 ? -24.001 12.843 11.586 1.00 95.00 118 GLN A N 1
ATOM 904 C CA . GLN A 1 118 ? -23.396 12.279 10.372 1.00 95.00 118 GLN A CA 1
ATOM 905 C C . GLN A 1 118 ? -21.907 12.623 10.268 1.00 95.00 118 GLN A C 1
ATOM 907 O O . GLN A 1 118 ? -21.089 11.798 9.862 1.00 95.00 118 GLN A O 1
ATOM 912 N N . THR A 1 119 ? -21.536 13.851 10.635 1.00 96.94 119 THR A N 1
ATOM 913 C CA . THR A 1 119 ? -20.132 14.274 10.650 1.00 96.94 119 THR A CA 1
ATOM 914 C C . THR A 1 119 ? -19.352 13.543 11.736 1.00 96.94 119 THR A C 1
ATOM 916 O O . THR A 1 119 ? -18.267 13.039 11.459 1.00 96.94 119 THR A O 1
ATOM 919 N N . GLN A 1 120 ? -19.923 13.407 12.933 1.00 96.12 120 GLN A N 1
ATOM 920 C CA . GLN A 1 120 ? -19.320 12.632 14.015 1.00 96.12 120 GLN A CA 1
ATOM 921 C C . GLN A 1 120 ? -19.136 11.161 13.629 1.00 96.12 120 GLN A C 1
ATOM 923 O O . GLN A 1 120 ? -18.051 10.622 13.829 1.00 96.12 120 GLN A O 1
ATOM 928 N N . TRP A 1 121 ? -20.152 10.540 13.026 1.00 95.38 121 TRP A N 1
ATOM 929 C CA . TRP A 1 121 ? -20.091 9.159 12.551 1.00 95.38 121 TRP A CA 1
ATOM 930 C C . TRP A 1 121 ? -18.959 8.950 11.538 1.00 95.38 121 TRP A C 1
ATOM 932 O O . TRP A 1 121 ? -18.163 8.033 11.709 1.00 95.38 121 TRP A O 1
ATOM 942 N N . ARG A 1 122 ? -18.811 9.835 10.539 1.00 95.94 122 ARG A N 1
ATOM 943 C CA . ARG A 1 122 ? -17.701 9.757 9.566 1.00 95.94 122 ARG A CA 1
ATOM 944 C C . ARG A 1 122 ? -16.331 9.883 10.229 1.00 95.94 122 ARG A C 1
ATOM 946 O O . ARG A 1 122 ? -15.422 9.131 9.893 1.00 95.94 122 ARG A O 1
ATOM 953 N N . THR A 1 123 ? -16.178 10.814 11.169 1.00 97.38 123 THR A N 1
ATOM 954 C CA . THR A 1 123 ? -14.919 10.997 11.905 1.00 97.38 123 THR A CA 1
ATOM 955 C C . THR A 1 123 ? -14.582 9.771 12.753 1.00 97.38 123 THR A C 1
ATOM 957 O O . THR A 1 123 ? -13.440 9.316 12.753 1.00 97.38 123 THR A O 1
ATOM 960 N N . GLU A 1 124 ? -15.568 9.216 13.460 1.00 96.31 124 GLU A N 1
ATOM 961 C CA . GLU A 1 124 ? -15.405 8.006 14.271 1.00 96.31 124 GLU A CA 1
ATOM 962 C C . GLU A 1 124 ? -15.057 6.799 13.387 1.00 96.31 124 GLU A C 1
ATOM 964 O O . GLU A 1 124 ? -14.100 6.082 13.675 1.00 96.31 124 GLU A O 1
ATOM 969 N N . GLN A 1 125 ? -15.743 6.642 12.252 1.00 97.00 125 GLN A N 1
ATOM 970 C CA . GLN A 1 125 ? -15.461 5.598 11.271 1.00 97.00 125 GLN A CA 1
ATOM 971 C C . GLN A 1 125 ? -14.040 5.712 10.702 1.00 97.00 125 GLN A C 1
ATOM 973 O O . GLN A 1 125 ? -13.326 4.711 10.659 1.00 97.00 125 GLN A O 1
ATOM 978 N N . GLN A 1 126 ? -13.604 6.913 10.304 1.00 97.75 126 GLN A N 1
ATOM 979 C CA . GLN A 1 126 ? -12.251 7.132 9.788 1.00 97.75 126 GLN A CA 1
ATOM 980 C C . GLN A 1 126 ? -11.194 6.779 1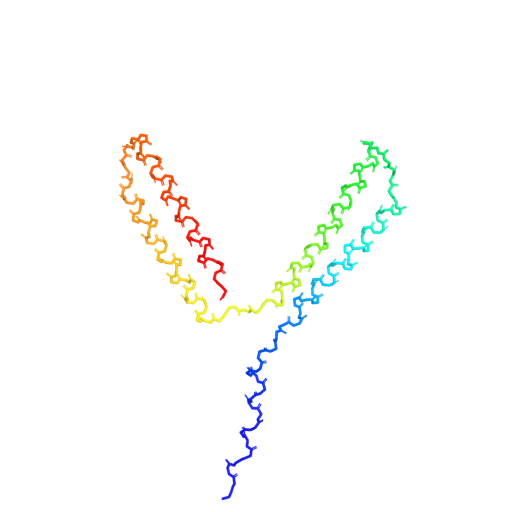0.836 1.00 97.75 126 GLN A C 1
ATOM 982 O O . GLN A 1 126 ? -10.255 6.046 10.538 1.00 97.75 126 GLN A O 1
ATOM 987 N N . LYS A 1 127 ? -11.389 7.220 12.083 1.00 97.69 127 LYS A N 1
ATOM 988 C CA . LYS A 1 127 ? -10.487 6.886 13.187 1.00 97.69 127 LYS A CA 1
ATOM 989 C C . LYS A 1 127 ? -10.365 5.372 13.380 1.00 97.69 127 LYS A C 1
ATOM 991 O O . LYS A 1 127 ? -9.256 4.860 13.508 1.00 97.69 127 LYS A O 1
ATOM 996 N N . LEU A 1 128 ? -11.483 4.644 13.372 1.00 97.69 128 LEU A N 1
ATOM 997 C CA . LEU A 1 128 ? -11.464 3.188 13.520 1.00 97.69 128 LEU A CA 1
ATOM 998 C C . LEU A 1 128 ? -10.791 2.483 12.332 1.00 97.69 128 LEU A C 1
ATOM 1000 O O . LEU A 1 128 ? -10.142 1.454 12.525 1.00 97.69 128 LEU A O 1
ATOM 1004 N N . LEU A 1 129 ? -10.902 3.028 11.116 1.00 97.50 129 LEU A N 1
ATOM 1005 C CA . LEU A 1 129 ? -10.171 2.529 9.947 1.00 97.50 129 LEU A CA 1
ATOM 1006 C C . LEU A 1 129 ? -8.660 2.763 10.080 1.00 97.50 129 LEU A C 1
ATOM 1008 O O . LEU A 1 129 ? -7.877 1.858 9.792 1.00 97.50 129 LEU A O 1
ATOM 1012 N N . ASP A 1 130 ? -8.249 3.932 10.567 1.00 97.38 130 ASP A N 1
ATOM 1013 C CA . ASP A 1 130 ? -6.839 4.251 10.807 1.00 97.38 130 ASP A CA 1
ATOM 1014 C C . ASP A 1 130 ? -6.240 3.348 11.897 1.00 97.38 130 ASP A C 1
ATOM 1016 O O . ASP A 1 130 ? -5.155 2.790 11.722 1.00 97.38 130 ASP A O 1
ATOM 1020 N N . GLU A 1 131 ? -6.977 3.110 12.986 1.00 96.19 131 GLU A N 1
ATOM 1021 C CA . GLU A 1 131 ? -6.593 2.159 14.037 1.00 96.19 131 GLU A CA 1
ATOM 1022 C C . GLU A 1 131 ? -6.469 0.727 13.504 1.00 96.19 131 GLU A C 1
ATOM 1024 O O . GLU A 1 131 ? -5.510 0.022 13.825 1.00 96.19 131 GLU A O 1
ATOM 1029 N N . ARG A 1 132 ? -7.399 0.294 12.645 1.00 96.56 132 ARG A N 1
ATOM 1030 C CA . ARG A 1 132 ? -7.320 -1.015 11.987 1.00 96.56 132 ARG A CA 1
ATOM 1031 C C . ARG A 1 132 ? -6.058 -1.127 11.137 1.00 96.56 132 ARG A C 1
ATOM 1033 O O . ARG A 1 132 ? -5.358 -2.139 11.216 1.00 96.56 132 ARG A O 1
ATOM 1040 N N . ASN A 1 133 ? -5.756 -0.101 10.344 1.00 95.62 133 ASN A N 1
ATOM 1041 C CA . ASN A 1 133 ? -4.545 -0.060 9.529 1.00 95.62 133 ASN A CA 1
ATOM 1042 C C . ASN A 1 133 ? -3.296 -0.138 10.417 1.00 95.62 133 ASN A C 1
ATOM 1044 O O . ASN A 1 133 ? -2.402 -0.943 10.142 1.00 95.62 133 ASN A O 1
ATOM 1048 N N . ALA A 1 134 ? -3.274 0.594 11.533 1.00 95.19 134 ALA A N 1
ATOM 1049 C CA . ALA A 1 134 ? -2.199 0.512 12.515 1.00 95.19 134 ALA A CA 1
ATOM 1050 C C . ALA A 1 134 ? -2.050 -0.907 13.094 1.00 95.19 134 ALA A C 1
ATOM 1052 O O . ALA A 1 134 ? -0.927 -1.403 13.166 1.00 95.19 134 ALA A O 1
ATOM 1053 N N . CYS A 1 135 ? -3.149 -1.603 13.426 1.00 93.81 135 CYS A N 1
ATOM 1054 C CA . CYS A 1 135 ? -3.104 -3.008 13.848 1.00 93.81 135 CYS A CA 1
ATOM 1055 C C . CYS A 1 135 ? -2.461 -3.902 12.775 1.00 93.81 135 CYS A C 1
ATOM 1057 O O . CYS A 1 135 ? -1.597 -4.714 13.094 1.00 93.81 135 CYS A O 1
ATOM 1059 N N . THR A 1 136 ? -2.840 -3.754 11.498 1.00 89.44 136 THR A N 1
ATOM 1060 C CA . THR A 1 136 ? -2.306 -4.599 10.409 1.00 89.44 136 THR A CA 1
ATOM 1061 C C . THR A 1 136 ? -0.820 -4.390 10.126 1.00 89.44 136 THR A C 1
ATOM 1063 O O . THR A 1 136 ? -0.166 -5.305 9.630 1.00 89.44 136 THR A O 1
ATOM 1066 N N . GLN A 1 137 ? -0.278 -3.215 10.454 1.00 86.94 137 GLN A N 1
ATOM 1067 C CA . GLN A 1 137 ? 1.135 -2.889 10.257 1.00 86.94 137 GLN A CA 1
ATOM 1068 C C . GLN A 1 137 ? 2.039 -3.337 11.417 1.00 86.94 137 GLN A C 1
ATOM 1070 O O . GLN A 1 137 ? 3.261 -3.217 11.308 1.00 86.94 137 GLN A O 1
ATOM 1075 N N . GLN A 1 138 ? 1.480 -3.863 12.513 1.00 77.06 138 GLN A N 1
ATOM 1076 C CA . GLN A 1 138 ? 2.274 -4.399 13.619 1.00 77.06 138 GLN A CA 1
ATOM 1077 C C . GLN A 1 138 ? 3.042 -5.641 13.151 1.00 77.06 138 GLN A C 1
ATOM 1079 O O . GLN A 1 138 ? 2.438 -6.659 12.808 1.00 77.06 138 GLN A O 1
ATOM 1084 N N . LYS A 1 139 ? 4.375 -5.528 13.111 1.00 61.66 139 LYS A N 1
ATOM 1085 C CA . LYS A 1 139 ? 5.287 -6.603 12.708 1.00 61.66 139 LYS A CA 1
ATOM 1086 C C . LYS A 1 139 ? 5.660 -7.507 13.868 1.00 61.66 139 LYS A C 1
ATOM 1088 O O . LYS A 1 139 ? 6.117 -7.039 14.938 1.00 61.66 139 LYS A O 1
#

pLDDT: mean 85.4, std 17.67, range [38.47, 98.12]

Secondary structure (DSSP, 8-state):
----SSSSSSSTTSS----THHHHHHHHHHHHHHHHHHHHHHT---SS-SHHHHHHHHHHHHHHHHHHHHHHHHHHHTSPPPPHHHHHHHHHHHHHHHHHHHHHHHHHTTPPPPHHHHHHHHHHHHHHHHHHHHHHT--

Sequence (139 aa):
MNLQKFALFAWAAALGFPSLAQPACDARADAEVDAVTREFAARSPGKGTGPAQQVWAKELHEALQAVAQRHEACRKANTPAPTAAQTQRRDGCLDANRRQFDAMDKRYQGRTLSFQEQTQWRTEQQKLLDERNACTQQK